Protein AF-A0A9D8TPG6-F1 (afdb_monomer_lite)

Sequence (66 aa):
KMAFYGESILPA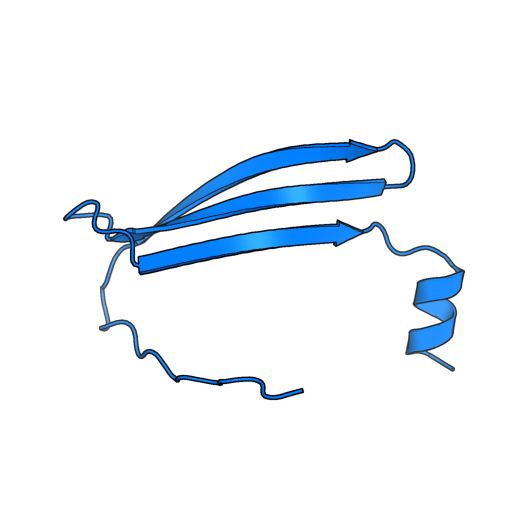GLRVLSTARITFEDDAGVCMAETEVAEAVSGKKLAEARITVMKPNDAHIARMFG

Radius of gyration: 16.46 Å; chains: 1; bounding box: 31×30×40 Å

Secondary structure (DSSP, 8-state):
---------PPTT--EEEEEEEEEE-TTSEEEEEEEEEETTT--EEEEEEEEEE---HHHHHHH--

Foldseek 3Di:
DDDDDDDDDDDPPFDKDKDWDFPDDDPQAKTKIWMWIAGPPPRHTDDIDIDIDGDDDPVNVVVVVD

pLDDT: mean 79.88, std 17.95, range [30.31, 96.75]

Structure (mmCIF, N/CA/C/O backbone):
data_AF-A0A9D8TPG6-F1
#
_entry.id   AF-A0A9D8TPG6-F1
#
loop_
_atom_site.group_PDB
_atom_site.id
_atom_site.type_symbol
_atom_site.label_atom_id
_atom_site.label_alt_id
_atom_site.label_comp_id
_atom_site.label_asym_id
_atom_site.label_entity_id
_atom_site.label_seq_id
_atom_site.pdbx_PDB_ins_code
_atom_site.Cartn_x
_atom_site.Cartn_y
_atom_site.Cartn_z
_atom_site.occupancy
_atom_site.B_iso_or_equiv
_atom_site.auth_seq_id
_atom_site.auth_comp_id
_atom_site.auth_asym_id
_atom_site.auth_atom_id
_atom_site.pdbx_PDB_model_num
ATOM 1 N N . LYS A 1 1 ? 5.545 -21.093 0.722 1.00 38.41 1 LYS A N 1
ATOM 2 C CA . LYS A 1 1 ? 4.995 -19.715 0.694 1.00 38.41 1 LYS A CA 1
ATOM 3 C C . LYS A 1 1 ? 3.704 -19.726 1.496 1.00 38.41 1 LYS A C 1
ATOM 5 O O . LYS A 1 1 ? 2.735 -20.290 1.015 1.00 38.41 1 LYS A O 1
ATOM 10 N N . MET A 1 2 ? 3.713 -19.214 2.725 1.00 30.31 2 MET A N 1
ATOM 11 C CA . MET A 1 2 ? 2.479 -19.015 3.490 1.00 30.31 2 MET A CA 1
ATOM 12 C C . MET A 1 2 ? 1.970 -17.610 3.180 1.00 30.31 2 MET A C 1
ATOM 14 O O . MET A 1 2 ? 2.700 -16.645 3.387 1.00 30.31 2 MET A O 1
ATOM 18 N N . ALA A 1 3 ? 0.764 -17.511 2.634 1.00 40.66 3 ALA A N 1
ATOM 19 C CA . ALA A 1 3 ? 0.024 -16.262 2.563 1.00 40.66 3 ALA A CA 1
ATOM 20 C C . ALA A 1 3 ? -0.995 -16.288 3.706 1.00 40.66 3 ALA A C 1
ATOM 22 O O . ALA A 1 3 ? -1.814 -17.202 3.781 1.00 40.66 3 ALA A O 1
ATOM 23 N N . PHE A 1 4 ? -0.901 -15.327 4.621 1.00 37.41 4 PHE A N 1
ATOM 24 C CA . PHE A 1 4 ? -1.929 -15.101 5.629 1.00 37.41 4 PHE A CA 1
ATOM 25 C C . PHE A 1 4 ? -2.994 -14.202 4.999 1.00 37.41 4 PHE A C 1
ATOM 27 O O . PHE A 1 4 ? -2.724 -13.038 4.717 1.00 37.41 4 PHE A O 1
ATOM 34 N N . TYR A 1 5 ? -4.190 -14.739 4.765 1.00 48.00 5 TYR A N 1
ATOM 35 C CA . TYR A 1 5 ? -5.372 -13.946 4.432 1.00 48.00 5 TYR A CA 1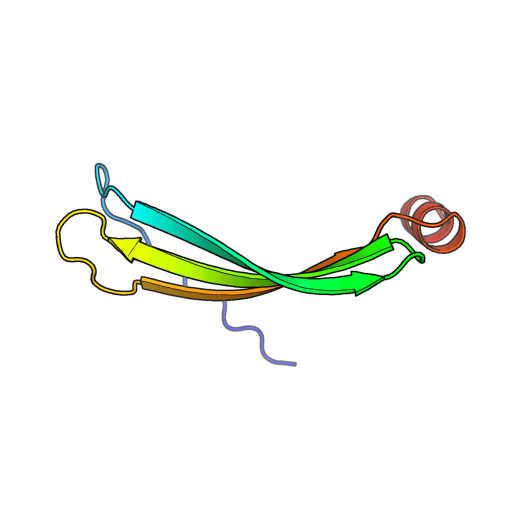
ATOM 36 C C . TYR A 1 5 ? -6.174 -13.770 5.720 1.00 48.00 5 TYR A C 1
ATOM 38 O O . TYR A 1 5 ? -7.015 -14.597 6.059 1.00 48.00 5 TYR A O 1
ATOM 46 N N . GLY A 1 6 ? -5.837 -12.743 6.497 1.00 53.38 6 GLY A N 1
ATOM 47 C CA . GLY A 1 6 ? -6.694 -12.304 7.592 1.00 53.38 6 GLY A CA 1
ATOM 48 C C . GLY A 1 6 ? -7.801 -11.433 7.016 1.00 53.38 6 GLY A C 1
ATOM 49 O O . GLY A 1 6 ? -7.511 -10.352 6.506 1.00 53.38 6 GLY A O 1
ATOM 50 N N . GLU A 1 7 ? -9.053 -11.885 7.073 1.00 54.53 7 GLU A N 1
ATOM 51 C CA . GLU A 1 7 ? -10.187 -10.995 6.832 1.00 54.53 7 GLU A CA 1
ATOM 52 C C . GLU A 1 7 ? -10.245 -9.974 7.971 1.00 54.53 7 GLU A C 1
ATOM 54 O O . GLU A 1 7 ? -10.520 -10.309 9.122 1.00 54.53 7 GLU A O 1
ATOM 59 N N . SER A 1 8 ? -9.948 -8.716 7.654 1.00 58.91 8 SER A N 1
ATOM 60 C CA . SER A 1 8 ? -10.217 -7.594 8.546 1.00 58.91 8 SER A CA 1
ATOM 61 C C . SER A 1 8 ? -11.483 -6.908 8.056 1.00 58.91 8 SER A C 1
ATOM 63 O O . SER A 1 8 ? -11.495 -6.289 6.991 1.00 58.91 8 SER A O 1
ATOM 65 N N . ILE A 1 9 ? -12.568 -7.052 8.815 1.00 68.44 9 ILE A N 1
ATOM 66 C CA . ILE A 1 9 ? -13.823 -6.354 8.541 1.00 68.44 9 ILE A CA 1
ATOM 67 C C . ILE A 1 9 ? -13.679 -4.940 9.104 1.00 68.44 9 ILE A C 1
ATOM 69 O O . ILE A 1 9 ? -13.667 -4.744 10.320 1.00 68.44 9 ILE A O 1
ATOM 73 N N . LEU A 1 10 ? -13.560 -3.944 8.225 1.00 75.69 10 LEU A N 1
ATOM 74 C CA . LEU A 1 10 ? -13.656 -2.547 8.641 1.00 75.69 10 LEU A CA 1
ATOM 75 C C . LEU A 1 10 ? -15.111 -2.254 9.051 1.00 75.69 10 LEU A C 1
ATOM 77 O O . LEU A 1 10 ? -16.026 -2.592 8.295 1.00 75.69 10 LEU A O 1
ATOM 81 N N . PRO A 1 11 ? -15.357 -1.634 10.220 1.00 82.88 11 PRO A N 1
ATOM 82 C CA . PRO A 1 11 ? -16.706 -1.277 10.642 1.00 82.88 11 PRO A CA 1
ATOM 83 C C . PRO A 1 11 ? -17.419 -0.407 9.603 1.00 82.88 11 PRO A C 1
ATOM 85 O O . PRO A 1 11 ? -16.823 0.504 9.021 1.00 82.88 11 PRO A O 1
ATOM 88 N N . ALA A 1 12 ? -18.715 -0.649 9.403 1.00 85.88 12 ALA A N 1
ATOM 89 C CA . ALA A 1 12 ? -19.530 0.190 8.534 1.00 85.88 12 ALA A CA 1
ATOM 90 C C . ALA A 1 12 ? -19.483 1.655 9.004 1.00 85.88 12 ALA A C 1
ATOM 92 O O . ALA A 1 12 ? -19.671 1.949 10.183 1.00 85.88 12 ALA A O 1
ATOM 93 N N . GLY A 1 13 ? -19.220 2.573 8.072 1.00 86.88 13 GLY A N 1
ATOM 94 C CA . GLY A 1 13 ? -19.089 4.003 8.366 1.00 86.88 13 GLY A CA 1
ATOM 95 C C . GLY A 1 13 ? -17.694 4.452 8.813 1.00 86.88 13 GLY A C 1
ATOM 96 O O . GLY A 1 13 ? -17.493 5.657 8.979 1.00 86.88 13 GLY A O 1
ATOM 97 N N . LEU A 1 14 ? -16.721 3.539 8.953 1.00 87.38 14 LEU A N 1
ATOM 98 C CA . LEU A 1 14 ? -15.326 3.915 9.177 1.00 87.38 14 LEU A CA 1
ATOM 99 C C . LEU A 1 14 ? -14.823 4.766 8.005 1.00 87.38 14 LEU A C 1
ATOM 101 O O . LEU A 1 14 ? -14.862 4.353 6.846 1.00 87.38 14 LEU A O 1
ATOM 105 N N . ARG A 1 15 ? -14.317 5.958 8.319 1.00 92.44 15 ARG A N 1
ATOM 106 C CA . ARG A 1 15 ? -13.649 6.827 7.350 1.00 92.44 15 ARG A CA 1
ATOM 107 C C . ARG A 1 15 ? -12.151 6.599 7.434 1.00 92.44 15 ARG A C 1
ATOM 109 O O . ARG A 1 15 ? -11.586 6.640 8.525 1.00 92.44 15 ARG A O 1
ATOM 116 N N . VAL A 1 16 ? -11.515 6.409 6.286 1.00 91.94 16 VAL A N 1
ATOM 117 C CA . VAL A 1 16 ? -10.067 6.225 6.186 1.00 91.94 16 VAL A CA 1
ATOM 118 C C . VAL A 1 16 ? -9.444 7.304 5.311 1.00 91.94 16 VAL A C 1
ATOM 120 O O . VAL A 1 16 ? -10.070 7.797 4.373 1.00 91.94 16 VAL A O 1
ATOM 123 N N . LEU A 1 17 ? -8.207 7.664 5.627 1.00 93.81 17 LEU A N 1
ATOM 124 C CA . LEU A 1 17 ? -7.331 8.474 4.797 1.00 93.81 17 LEU A CA 1
ATOM 125 C C . LEU A 1 17 ? -6.277 7.550 4.199 1.00 93.81 17 LEU A C 1
ATOM 127 O O . LEU A 1 17 ? -5.597 6.831 4.929 1.00 93.81 17 LEU A O 1
ATOM 131 N N . SER A 1 18 ? -6.160 7.572 2.874 1.00 93.62 18 SER A N 1
ATOM 132 C CA . SER A 1 18 ? -5.114 6.857 2.151 1.00 93.62 18 SER A CA 1
ATOM 133 C C . SER A 1 18 ? -4.104 7.864 1.635 1.00 93.62 18 SER A C 1
ATOM 135 O O . SER A 1 18 ? -4.472 8.829 0.965 1.00 93.62 18 SER A O 1
ATOM 137 N N . THR A 1 19 ? -2.832 7.622 1.912 1.00 93.50 19 THR A N 1
ATOM 138 C CA . THR A 1 19 ? -1.726 8.398 1.352 1.00 93.50 19 THR A CA 1
ATOM 139 C C . THR A 1 19 ? -0.826 7.481 0.543 1.00 93.50 19 THR A C 1
ATOM 141 O O . THR A 1 19 ? -0.662 6.307 0.875 1.00 93.50 19 THR A O 1
ATOM 144 N N . ALA A 1 20 ? -0.279 8.008 -0.546 1.00 93.31 20 ALA A N 1
ATOM 145 C CA . ALA A 1 20 ? 0.670 7.309 -1.393 1.00 93.31 20 ALA A CA 1
ATOM 146 C C . ALA A 1 20 ? 1.818 8.260 -1.729 1.00 93.31 20 ALA A C 1
ATOM 148 O O . ALA A 1 20 ? 1.588 9.407 -2.118 1.00 93.31 20 ALA A O 1
ATOM 149 N N . ARG A 1 21 ? 3.051 7.781 -1.582 1.00 95.56 21 ARG A N 1
ATOM 150 C CA . ARG A 1 21 ? 4.264 8.485 -1.992 1.00 95.56 21 ARG A CA 1
ATOM 151 C C . ARG A 1 21 ? 4.991 7.628 -3.012 1.00 95.56 21 ARG A C 1
ATOM 153 O O . ARG A 1 21 ? 5.408 6.519 -2.688 1.00 95.56 21 ARG A O 1
ATOM 160 N N . ILE A 1 22 ? 5.167 8.159 -4.217 1.00 94.44 22 ILE A N 1
ATOM 161 C CA . ILE A 1 22 ? 6.030 7.543 -5.226 1.00 94.44 22 ILE A CA 1
ATOM 162 C C . ILE A 1 22 ? 7.466 7.603 -4.701 1.00 94.44 22 ILE A C 1
ATOM 164 O O . ILE A 1 22 ? 7.960 8.672 -4.345 1.00 94.44 22 ILE A O 1
ATOM 168 N N . THR A 1 23 ? 8.104 6.443 -4.599 1.00 96.75 23 THR A N 1
ATOM 169 C CA . THR A 1 23 ? 9.489 6.298 -4.131 1.00 96.75 23 THR A CA 1
ATOM 170 C C . THR A 1 23 ? 10.448 5.968 -5.263 1.00 96.75 23 THR A C 1
ATOM 172 O O . THR A 1 23 ? 11.649 6.191 -5.125 1.00 96.75 23 THR A O 1
ATOM 175 N N . PHE A 1 24 ? 9.930 5.461 -6.381 1.00 93.56 24 PHE A N 1
ATOM 176 C CA . PHE A 1 24 ? 10.700 5.167 -7.579 1.00 93.56 24 PHE A CA 1
ATOM 177 C C .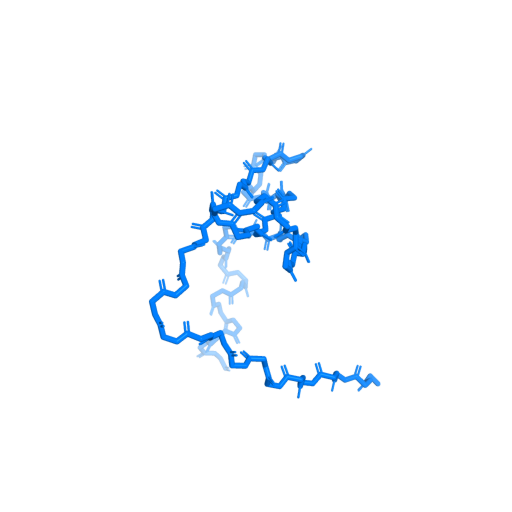 PHE A 1 24 ? 9.796 5.221 -8.808 1.00 93.56 24 PHE A C 1
ATOM 179 O O . PHE A 1 24 ? 8.668 4.731 -8.766 1.00 93.56 24 PHE A O 1
ATOM 186 N N . GLU A 1 25 ? 10.315 5.766 -9.899 1.00 93.44 25 GLU A N 1
ATOM 187 C CA . GLU A 1 25 ? 9.698 5.725 -11.220 1.00 93.44 25 GLU A CA 1
ATOM 188 C C . GLU A 1 25 ? 10.812 5.645 -12.267 1.00 93.44 25 GLU A C 1
ATOM 190 O O . GLU A 1 25 ? 11.824 6.338 -12.132 1.00 93.44 25 GLU A O 1
ATOM 195 N N . ASP A 1 26 ? 10.651 4.782 -13.270 1.00 90.25 26 ASP A N 1
ATOM 196 C CA . ASP A 1 26 ? 11.568 4.682 -14.405 1.00 90.25 26 ASP A CA 1
ATOM 197 C C . ASP A 1 26 ? 10.869 4.868 -15.758 1.00 90.25 26 ASP A C 1
ATOM 199 O O . ASP A 1 26 ? 9.654 4.716 -15.904 1.00 90.25 26 ASP A O 1
ATOM 203 N N . ASP A 1 27 ? 11.678 5.154 -16.781 1.00 87.00 27 ASP A N 1
ATOM 204 C CA . ASP A 1 27 ? 11.214 5.347 -18.159 1.00 87.00 27 ASP A CA 1
ATOM 205 C C . ASP A 1 27 ? 10.688 4.049 -18.802 1.00 87.00 27 ASP A C 1
ATOM 207 O O . ASP 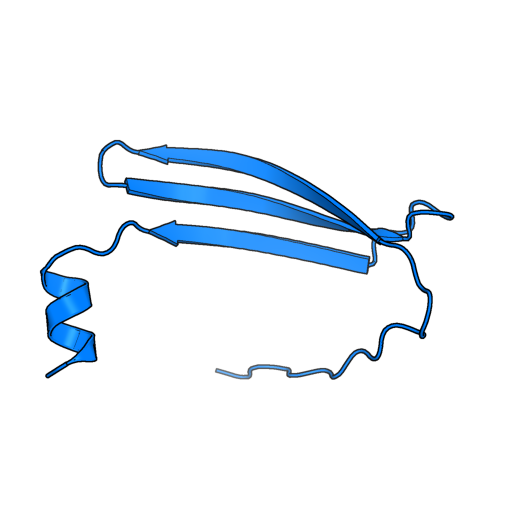A 1 27 ? 10.006 4.082 -19.830 1.00 87.00 27 ASP A O 1
ATOM 211 N N . ALA A 1 28 ? 10.984 2.889 -18.203 1.00 82.19 28 ALA A N 1
ATOM 212 C CA . ALA A 1 28 ? 10.462 1.594 -18.629 1.00 82.19 28 ALA A CA 1
ATOM 213 C C . ALA A 1 28 ? 9.017 1.357 -18.145 1.00 82.19 28 ALA A C 1
ATOM 215 O O . ALA A 1 28 ? 8.376 0.385 -18.560 1.00 82.19 28 ALA A O 1
ATOM 216 N N . GLY A 1 29 ? 8.473 2.261 -17.323 1.00 84.25 29 GLY A N 1
ATOM 217 C CA . GLY A 1 29 ? 7.100 2.231 -16.835 1.00 84.25 29 GLY A CA 1
ATOM 218 C C . GLY A 1 29 ? 6.924 1.449 -15.535 1.00 84.25 29 GLY A C 1
ATOM 219 O O . GLY A 1 29 ? 5.811 0.996 -15.258 1.00 84.25 29 GLY A O 1
ATOM 220 N N . VAL A 1 30 ? 7.983 1.257 -14.749 1.00 88.38 30 VAL A N 1
ATOM 221 C CA . VAL A 1 30 ? 7.901 0.743 -13.379 1.00 88.38 30 VAL A CA 1
ATOM 222 C C . VAL A 1 30 ? 7.748 1.916 -12.417 1.00 88.38 30 VAL A C 1
ATOM 224 O O . VAL A 1 30 ? 8.557 2.835 -12.401 1.00 88.38 30 VAL A O 1
ATOM 227 N N . CYS A 1 31 ? 6.732 1.854 -11.563 1.00 93.38 31 CYS A N 1
ATOM 228 C CA . CYS A 1 31 ? 6.484 2.805 -10.489 1.00 93.38 31 CYS A CA 1
ATOM 229 C C . CYS A 1 31 ? 6.375 2.048 -9.162 1.00 93.38 31 CYS A C 1
ATOM 231 O O . CYS A 1 31 ? 5.630 1.071 -9.049 1.00 93.38 31 CYS A O 1
ATOM 233 N N . MET A 1 32 ? 7.106 2.487 -8.141 1.00 93.94 32 MET A N 1
ATOM 234 C CA . MET A 1 32 ? 6.963 1.994 -6.775 1.00 93.94 32 MET A CA 1
ATOM 235 C C . MET A 1 32 ? 6.412 3.101 -5.889 1.00 93.94 32 MET A C 1
ATOM 237 O O . MET A 1 32 ? 6.888 4.236 -5.926 1.00 93.94 32 MET A O 1
ATOM 241 N N . ALA A 1 33 ? 5.453 2.753 -5.042 1.00 94.94 33 ALA A N 1
ATOM 242 C CA . ALA A 1 33 ? 4.882 3.658 -4.064 1.00 94.94 33 ALA A CA 1
ATOM 243 C C . ALA A 1 33 ? 4.830 3.014 -2.680 1.00 94.94 33 ALA A C 1
ATOM 245 O O . ALA A 1 33 ? 4.522 1.829 -2.527 1.00 94.94 33 ALA A O 1
ATOM 246 N N . GLU A 1 34 ? 5.107 3.817 -1.663 1.00 95.50 34 GLU A N 1
ATOM 247 C CA . GLU A 1 34 ? 4.768 3.496 -0.282 1.00 95.50 34 GLU A CA 1
ATOM 248 C C . GLU A 1 34 ? 3.395 4.079 0.019 1.00 95.50 34 GLU A C 1
ATOM 250 O O . GLU A 1 34 ? 3.115 5.239 -0.295 1.00 95.50 34 GLU A O 1
ATOM 255 N N . THR A 1 35 ? 2.528 3.257 0.595 1.00 93.94 35 THR A N 1
ATOM 256 C CA . THR A 1 35 ? 1.149 3.623 0.898 1.00 93.94 35 THR A CA 1
ATOM 257 C C . THR A 1 35 ? 0.835 3.368 2.358 1.00 93.94 35 THR A C 1
ATOM 259 O O . THR A 1 35 ? 1.282 2.379 2.944 1.00 93.94 35 THR A O 1
ATOM 262 N N . GLU A 1 36 ? 0.042 4.262 2.931 1.00 94.38 36 GLU A N 1
ATOM 263 C CA . GLU A 1 36 ? -0.459 4.151 4.291 1.00 94.38 36 GLU A CA 1
ATOM 264 C C . GLU A 1 36 ? -1.958 4.428 4.310 1.00 94.38 36 GLU A C 1
ATOM 266 O O . GLU A 1 36 ? -2.437 5.375 3.679 1.00 94.38 36 GLU A O 1
ATOM 271 N N . VAL A 1 37 ? -2.682 3.607 5.067 1.00 92.81 37 VAL A N 1
ATOM 272 C CA . VAL A 1 37 ? -4.095 3.802 5.374 1.00 92.81 37 VAL A CA 1
ATOM 273 C C . VAL A 1 37 ? -4.229 4.052 6.868 1.00 92.81 37 VAL A C 1
ATOM 275 O O . VAL A 1 37 ? -3.796 3.231 7.681 1.00 92.81 37 VAL A O 1
ATOM 278 N N . ALA A 1 38 ? -4.872 5.155 7.229 1.00 92.88 38 ALA A N 1
ATOM 279 C CA . ALA A 1 38 ? -5.162 5.525 8.608 1.00 92.88 38 ALA A CA 1
ATOM 280 C C . ALA A 1 38 ? -6.653 5.820 8.797 1.00 92.88 38 ALA A C 1
ATOM 282 O O . ALA A 1 38 ? -7.346 6.222 7.864 1.00 92.88 38 ALA A O 1
ATOM 283 N N . GLU A 1 39 ? -7.166 5.641 10.009 1.00 93.94 39 GLU A N 1
ATOM 284 C CA . GLU A 1 39 ? -8.495 6.118 10.380 1.00 93.94 39 GLU A CA 1
ATOM 285 C C . GLU A 1 39 ? -8.529 7.653 10.339 1.00 93.94 39 GLU A C 1
ATOM 287 O O . GLU A 1 39 ? -7.696 8.322 10.947 1.00 93.94 39 GLU A O 1
ATOM 292 N N . ALA A 1 40 ? -9.518 8.225 9.652 1.00 91.62 40 ALA A N 1
ATOM 293 C CA . ALA A 1 40 ? -9.591 9.664 9.408 1.00 91.62 40 ALA A CA 1
ATOM 294 C C . ALA A 1 40 ? -9.822 10.495 10.681 1.00 91.62 40 ALA A C 1
ATOM 296 O O . ALA A 1 40 ? -9.447 11.662 10.723 1.00 91.62 40 ALA A O 1
ATOM 297 N N . VAL A 1 41 ? -10.469 9.913 11.697 1.00 90.56 41 VAL A N 1
ATOM 298 C CA . VAL A 1 41 ? -10.826 10.614 12.941 1.00 90.56 41 VAL A CA 1
ATOM 299 C C . VAL A 1 41 ? -9.679 10.577 13.946 1.00 90.56 41 VAL A C 1
ATOM 301 O O . VAL A 1 41 ? -9.326 11.604 14.515 1.00 90.56 41 VAL A O 1
ATOM 304 N N . SER A 1 42 ? -9.103 9.397 14.176 1.00 92.12 42 SER A N 1
ATOM 305 C CA . SER A 1 42 ? -8.070 9.200 15.197 1.00 92.12 42 SER A CA 1
ATOM 306 C C . SER A 1 42 ? -6.645 9.380 14.667 1.00 92.12 42 SER A C 1
ATOM 308 O O . SER A 1 42 ? -5.712 9.501 15.457 1.00 92.12 42 SER A O 1
ATOM 310 N N . GLY A 1 43 ? -6.451 9.340 13.344 1.00 91.88 43 GLY A N 1
ATOM 311 C CA . GLY A 1 43 ? -5.130 9.248 12.722 1.00 91.88 43 GLY A CA 1
ATOM 312 C C . GLY A 1 43 ? -4.443 7.897 12.951 1.00 91.88 43 GLY A C 1
ATOM 313 O O . GLY A 1 43 ? -3.279 7.731 12.591 1.00 91.88 43 GLY A O 1
ATOM 314 N N . LYS A 1 44 ? -5.128 6.915 13.554 1.00 91.44 44 LYS A N 1
ATOM 315 C CA . LYS A 1 44 ? -4.554 5.598 13.824 1.00 91.44 44 LYS A CA 1
ATOM 316 C C .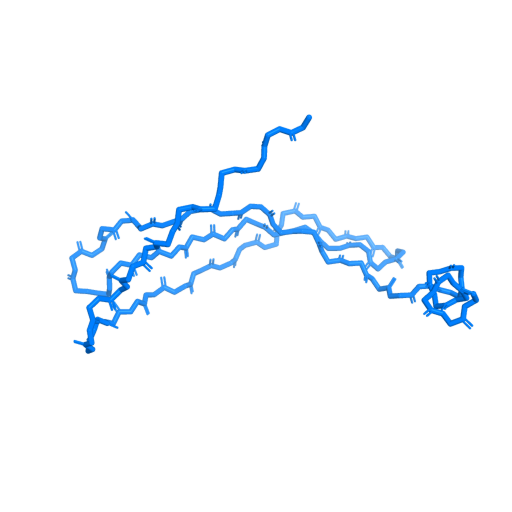 LYS A 1 44 ? -4.259 4.884 12.511 1.00 91.44 44 LYS A C 1
ATOM 318 O O . LYS A 1 44 ? -5.170 4.594 11.737 1.00 91.44 44 LYS A O 1
ATOM 323 N N . LYS A 1 45 ? -2.994 4.529 12.309 1.00 91.94 45 LYS A N 1
ATOM 324 C CA . LYS A 1 45 ? -2.554 3.694 11.192 1.00 91.94 45 LYS A CA 1
ATOM 325 C C . LYS A 1 45 ? -3.209 2.312 11.251 1.00 91.94 45 LYS A C 1
ATOM 327 O O . LYS A 1 45 ? -3.168 1.636 12.280 1.00 91.94 45 LYS A O 1
ATOM 332 N N . LEU A 1 46 ? -3.818 1.914 10.140 1.00 90.12 46 LEU A N 1
ATOM 333 C CA . LEU A 1 46 ? -4.522 0.643 9.968 1.00 90.12 46 LEU A CA 1
ATOM 334 C C . LEU A 1 46 ? -3.726 -0.326 9.096 1.00 90.12 46 LEU A C 1
ATOM 336 O O . LEU A 1 46 ? -3.708 -1.521 9.377 1.00 90.12 46 LEU A O 1
ATOM 340 N N . ALA A 1 47 ? -3.075 0.183 8.050 1.00 89.81 47 ALA A N 1
ATOM 341 C CA . ALA A 1 47 ? -2.290 -0.627 7.132 1.00 89.81 47 ALA A CA 1
ATOM 342 C C . ALA A 1 47 ? -1.159 0.179 6.491 1.00 89.81 47 ALA A C 1
ATOM 344 O O . ALA A 1 47 ? -1.251 1.395 6.317 1.00 89.81 47 ALA A O 1
ATOM 345 N N . GLU A 1 48 ? -0.114 -0.536 6.094 1.00 92.94 48 GLU A N 1
ATOM 346 C CA . GLU A 1 48 ? 0.935 -0.054 5.207 1.00 92.94 48 GLU A CA 1
ATOM 347 C C . GLU A 1 48 ? 1.189 -1.081 4.115 1.00 92.94 48 GLU A C 1
ATOM 349 O O . GLU A 1 48 ? 1.105 -2.290 4.346 1.00 92.94 48 GLU A O 1
ATOM 354 N N . ALA A 1 49 ? 1.497 -0.596 2.920 1.00 90.00 49 ALA A N 1
ATOM 355 C CA . ALA A 1 49 ? 1.886 -1.453 1.819 1.00 90.00 49 ALA A CA 1
ATOM 356 C C . ALA A 1 49 ? 2.893 -0.750 0.920 1.00 90.00 49 ALA A C 1
ATOM 358 O O . ALA A 1 49 ? 2.817 0.457 0.681 1.00 90.00 49 ALA A O 1
ATOM 359 N N . ARG A 1 50 ? 3.798 -1.550 0.360 1.00 93.44 50 ARG A N 1
ATOM 360 C CA . ARG A 1 50 ? 4.629 -1.147 -0.767 1.00 93.44 50 ARG A CA 1
ATOM 361 C C . ARG A 1 50 ? 4.010 -1.715 -2.034 1.00 93.44 50 ARG A C 1
ATOM 363 O O . ARG A 1 50 ? 3.865 -2.929 -2.161 1.00 93.44 50 ARG A O 1
ATOM 370 N N . ILE A 1 51 ? 3.628 -0.832 -2.944 1.00 90.56 51 ILE A N 1
ATOM 371 C CA . ILE A 1 51 ? 2.978 -1.180 -4.202 1.00 90.56 51 ILE A CA 1
ATOM 372 C C . ILE A 1 51 ? 3.989 -0.982 -5.322 1.00 90.56 51 ILE A C 1
ATOM 374 O O . ILE A 1 51 ? 4.633 0.061 -5.397 1.00 90.56 51 ILE A O 1
ATOM 378 N N . THR A 1 52 ? 4.104 -1.973 -6.201 1.00 91.69 52 THR A N 1
ATOM 379 C CA . THR A 1 52 ? 4.823 -1.840 -7.469 1.00 91.69 52 THR A CA 1
ATOM 380 C C . THR A 1 52 ? 3.809 -1.953 -8.597 1.00 91.69 52 THR A C 1
ATOM 382 O O . THR A 1 52 ? 3.135 -2.974 -8.725 1.00 91.69 52 THR A O 1
ATOM 385 N N . VAL A 1 53 ? 3.704 -0.907 -9.407 1.00 89.12 53 VAL A N 1
ATOM 386 C CA . VAL A 1 53 ? 2.905 -0.866 -10.631 1.00 89.12 53 VAL A CA 1
ATOM 387 C C . VAL A 1 53 ? 3.868 -0.923 -11.805 1.00 89.12 53 VAL A C 1
ATOM 389 O O . VAL A 1 53 ? 4.868 -0.215 -11.826 1.00 89.12 53 VAL A O 1
ATOM 392 N N . MET A 1 54 ? 3.588 -1.780 -12.778 1.00 85.88 54 MET A N 1
ATOM 393 C CA . MET A 1 54 ? 4.389 -1.885 -13.993 1.00 85.88 54 MET A CA 1
ATOM 394 C C . MET A 1 54 ? 3.472 -1.681 -15.185 1.00 85.88 54 MET A C 1
ATOM 396 O O . MET A 1 54 ? 2.403 -2.296 -15.254 1.00 85.88 54 MET A O 1
ATOM 400 N N . LYS A 1 55 ? 3.884 -0.837 -16.128 1.00 80.62 55 LYS A N 1
ATOM 401 C CA . LYS A 1 55 ? 3.219 -0.728 -17.420 1.00 80.62 55 LYS A CA 1
ATOM 402 C C . LYS A 1 55 ? 3.247 -2.114 -18.080 1.00 80.62 55 LYS A C 1
ATOM 404 O O . LYS A 1 55 ? 4.314 -2.732 -18.136 1.00 80.62 55 LYS A O 1
ATOM 409 N N . PRO A 1 56 ? 2.105 -2.636 -18.554 1.00 72.81 56 PRO A N 1
ATOM 410 C CA . PRO A 1 56 ? 2.108 -3.895 -19.277 1.00 72.81 56 PRO A CA 1
ATOM 411 C C . PRO A 1 56 ? 3.001 -3.750 -20.513 1.00 72.81 56 PRO A C 1
ATOM 413 O O . PRO A 1 56 ? 2.872 -2.788 -21.270 1.00 72.81 56 PRO A O 1
ATOM 416 N N . ASN A 1 57 ? 3.921 -4.694 -20.695 1.00 71.81 57 ASN A N 1
ATOM 417 C CA . ASN A 1 57 ? 4.680 -4.847 -21.931 1.00 71.81 57 ASN A CA 1
ATOM 418 C C . ASN A 1 57 ? 4.135 -6.042 -22.725 1.00 71.81 57 ASN A C 1
ATOM 420 O O . ASN A 1 57 ? 3.415 -6.884 -22.179 1.00 71.81 57 ASN A O 1
ATOM 424 N N . ASP A 1 58 ? 4.488 -6.127 -24.008 1.00 68.25 58 ASP A N 1
ATOM 425 C CA . ASP A 1 58 ? 3.978 -7.163 -24.918 1.00 68.25 58 ASP A CA 1
ATOM 426 C C . ASP A 1 58 ? 4.237 -8.588 -24.395 1.00 68.25 58 ASP A C 1
ATOM 428 O O . ASP A 1 58 ? 3.400 -9.476 -24.546 1.00 68.25 58 ASP A O 1
ATOM 432 N N . ALA A 1 59 ? 5.351 -8.797 -23.682 1.00 62.16 59 ALA A N 1
ATOM 433 C CA . ALA A 1 59 ? 5.671 -10.071 -23.039 1.00 62.16 59 ALA A CA 1
ATOM 434 C C . ALA A 1 59 ? 4.736 -10.412 -21.860 1.00 62.16 59 ALA A C 1
ATOM 436 O O . ALA A 1 59 ? 4.452 -11.585 -21.618 1.00 62.16 59 ALA A O 1
ATOM 437 N N . HIS A 1 60 ? 4.249 -9.411 -21.122 1.00 61.12 60 HIS A N 1
ATOM 438 C CA . HIS A 1 60 ? 3.294 -9.591 -20.027 1.00 61.12 60 HIS A CA 1
ATOM 439 C C . HIS A 1 60 ? 1.880 -9.870 -20.552 1.00 61.12 60 HIS A C 1
ATOM 441 O O . HIS A 1 60 ? 1.183 -10.725 -20.009 1.00 61.12 60 HIS A O 1
ATOM 447 N N . ILE A 1 61 ? 1.482 -9.197 -21.638 1.00 60.41 61 ILE A N 1
ATOM 448 C CA . ILE A 1 61 ? 0.182 -9.399 -22.296 1.00 60.41 61 ILE A CA 1
ATOM 449 C C . ILE A 1 61 ? 0.110 -10.802 -22.908 1.00 60.41 61 ILE A C 1
ATOM 451 O O . ILE A 1 61 ? -0.846 -11.531 -22.649 1.00 60.41 61 ILE A O 1
ATOM 455 N N . ALA A 1 62 ? 1.146 -11.234 -23.634 1.00 58.19 62 ALA A N 1
ATOM 456 C CA . ALA A 1 62 ? 1.189 -12.565 -24.247 1.00 58.19 62 ALA A CA 1
ATOM 457 C C . ALA A 1 62 ? 1.042 -13.712 -23.228 1.00 58.19 62 ALA A C 1
ATOM 459 O O . ALA A 1 62 ? 0.532 -14.775 -23.562 1.00 58.19 62 ALA A O 1
ATOM 460 N N . ARG A 1 63 ? 1.451 -13.495 -21.973 1.00 55.06 63 ARG A N 1
ATOM 461 C CA . ARG A 1 63 ? 1.387 -14.492 -20.894 1.00 55.06 63 ARG A CA 1
ATOM 462 C C . ARG A 1 63 ? 0.022 -14.591 -20.206 1.00 55.06 63 ARG A C 1
ATOM 464 O O . ARG A 1 63 ? -0.205 -15.562 -19.495 1.00 55.06 63 ARG A O 1
ATOM 471 N N . MET A 1 64 ? -0.854 -13.597 -20.368 1.00 57.28 64 MET A N 1
ATOM 472 C CA . MET A 1 64 ? -2.224 -13.629 -19.830 1.00 57.28 64 MET A CA 1
ATOM 473 C C . MET A 1 64 ? -3.227 -14.285 -20.783 1.00 57.28 64 MET A C 1
ATOM 475 O O . MET A 1 64 ? -4.277 -14.736 -20.334 1.00 57.28 64 MET A O 1
ATOM 479 N N . PHE A 1 65 ? -2.913 -14.330 -22.079 1.00 55.03 65 PHE A N 1
ATOM 480 C CA . PHE A 1 65 ? -3.800 -14.845 -23.129 1.00 55.03 65 PHE A CA 1
ATOM 481 C C . PHE A 1 65 ? -3.241 -16.083 -23.852 1.00 55.03 65 PHE A C 1
A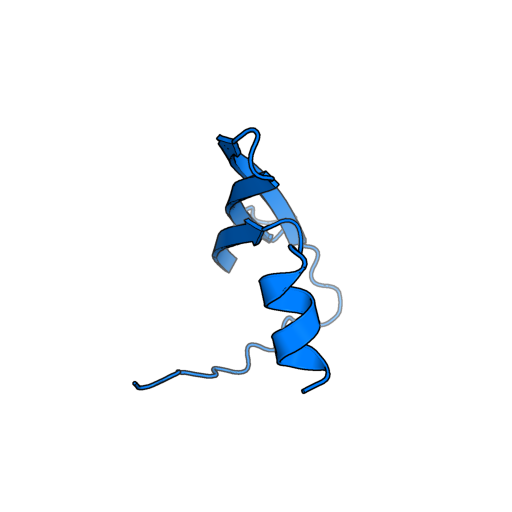TOM 483 O O . PHE A 1 65 ? -3.800 -16.485 -24.872 1.00 55.03 65 PHE A O 1
ATOM 490 N N . GLY A 1 66 ? -2.138 -16.649 -23.353 1.00 47.25 66 GLY A N 1
ATOM 491 C CA . GLY A 1 66 ? -1.480 -17.847 -23.883 1.00 47.25 66 GLY A CA 1
ATOM 492 C C . GLY A 1 66 ? -1.717 -19.080 -23.028 1.00 47.25 66 GLY A C 1
ATOM 493 O O . GLY A 1 66 ? -1.832 -18.923 -21.791 1.00 47.25 66 GLY A O 1
#